Protein AF-A0A2U3QU03-F1 (afdb_monomer_lite)

pLDDT: mean 91.3, std 7.15, range [48.44, 97.31]

Radius of gyration: 18.84 Å; chains: 1; bounding box: 40×28×62 Å

Secondary structure (DSSP, 8-state):
-PPPHHHHHHHHHHHHHHHHHHHHHHHHHHHHHHHHHHHTT-SHHHHHHHHHHHHHHS-S-HHHHHHHHHHHHHHTHHHHHHHHSPPTTSPPPHHHHHHHHHHHHHHHHHHHHHHHHHHHHHH-GGGGS----

Structure (mmCIF, N/CA/C/O backbone):
data_AF-A0A2U3QU03-F1
#
_entry.id   AF-A0A2U3QU03-F1
#
loop_
_atom_site.group_PDB
_atom_site.id
_atom_site.type_symbol
_atom_site.label_atom_id
_atom_site.label_alt_id
_atom_site.label_comp_id
_atom_site.label_asym_id
_atom_site.label_entity_id
_atom_site.label_seq_id
_atom_site.pdbx_PDB_ins_code
_atom_site.Cartn_x
_atom_site.Cartn_y
_atom_site.Cartn_z
_atom_site.occupancy
_atom_site.B_iso_or_equiv
_atom_site.auth_seq_id
_atom_site.auth_comp_id
_atom_site.auth_asym_id
_atom_site.auth_atom_id
_atom_site.pdbx_PDB_model_num
ATOM 1 N N . MET A 1 1 ? 24.160 4.905 -44.444 1.00 53.69 1 MET A N 1
ATOM 2 C CA . MET A 1 1 ? 24.851 3.801 -43.742 1.00 53.69 1 MET A CA 1
ATOM 3 C C . MET A 1 1 ? 23.893 3.229 -42.714 1.00 53.69 1 MET A C 1
ATOM 5 O O . MET A 1 1 ? 23.350 4.000 -41.932 1.00 53.69 1 MET A O 1
ATOM 9 N N . GLY A 1 2 ? 23.596 1.930 -42.777 1.00 71.81 2 GLY A N 1
ATOM 10 C CA . GLY A 1 2 ? 22.715 1.276 -41.806 1.00 71.81 2 GLY A CA 1
ATOM 11 C C . GLY A 1 2 ? 23.407 1.120 -40.452 1.00 71.81 2 GLY A C 1
ATOM 12 O O . GLY A 1 2 ? 24.621 0.933 -40.407 1.00 71.81 2 GLY A O 1
ATOM 13 N N . LYS A 1 3 ? 22.636 1.200 -39.362 1.00 75.81 3 LYS A N 1
ATOM 14 C CA . LYS A 1 3 ? 23.135 0.897 -38.014 1.00 75.81 3 LYS A CA 1
ATOM 15 C C . LYS A 1 3 ? 23.696 -0.520 -37.981 1.00 75.81 3 LYS A C 1
ATOM 17 O O . LYS A 1 3 ? 23.068 -1.436 -38.516 1.00 75.81 3 LYS A O 1
ATOM 22 N N . THR A 1 4 ? 24.833 -0.705 -37.323 1.00 89.25 4 THR A N 1
ATOM 23 C CA . THR A 1 4 ? 25.405 -2.044 -37.137 1.00 89.25 4 THR A CA 1
ATOM 24 C C . THR A 1 4 ? 24.458 -2.909 -36.297 1.00 89.25 4 THR A C 1
ATOM 26 O O . THR A 1 4 ? 23.688 -2.402 -35.477 1.00 89.25 4 THR A O 1
ATOM 29 N N . LEU A 1 5 ? 24.515 -4.235 -36.449 1.00 88.25 5 LEU A N 1
ATOM 30 C CA . LEU A 1 5 ? 23.703 -5.155 -35.638 1.00 88.25 5 LEU A CA 1
ATOM 31 C C . LEU A 1 5 ? 23.894 -4.915 -34.124 1.00 88.25 5 LEU A C 1
ATOM 33 O O . LEU A 1 5 ? 22.950 -5.023 -33.343 1.00 88.25 5 LEU A O 1
ATOM 37 N N . ALA A 1 6 ? 25.104 -4.535 -33.704 1.00 91.25 6 ALA A N 1
ATOM 38 C CA . ALA A 1 6 ? 25.410 -4.190 -32.318 1.00 91.25 6 ALA A CA 1
ATOM 39 C C . ALA A 1 6 ? 24.702 -2.904 -31.847 1.00 91.25 6 ALA A C 1
ATOM 41 O O . ALA A 1 6 ? 24.250 -2.825 -30.704 1.00 91.25 6 ALA A O 1
ATOM 42 N N . GLU A 1 7 ? 24.576 -1.893 -32.706 1.00 91.94 7 GLU A N 1
ATOM 43 C CA . GLU A 1 7 ? 23.822 -0.666 -32.411 1.00 91.94 7 GLU A CA 1
ATOM 44 C C . GLU A 1 7 ? 22.318 -0.923 -32.330 1.00 91.94 7 GLU A C 1
ATOM 46 O O . GLU A 1 7 ? 21.659 -0.403 -31.432 1.00 91.94 7 GLU A O 1
ATOM 51 N N . GLN A 1 8 ? 21.780 -1.767 -33.214 1.00 91.38 8 GLN A N 1
ATOM 52 C CA . GLN A 1 8 ? 20.369 -2.159 -33.175 1.00 91.38 8 GLN A CA 1
ATOM 53 C C . GLN A 1 8 ? 20.030 -2.919 -31.886 1.00 91.38 8 GLN A C 1
ATOM 55 O O . GLN A 1 8 ? 19.049 -2.590 -31.219 1.00 91.38 8 GLN A O 1
ATOM 60 N N . LYS A 1 9 ? 20.877 -3.877 -31.477 1.00 92.31 9 LYS A N 1
ATOM 61 C CA . LYS A 1 9 ? 20.711 -4.616 -30.213 1.00 92.31 9 LYS A CA 1
ATOM 62 C C . LYS A 1 9 ? 20.754 -3.692 -28.994 1.00 92.31 9 LYS A C 1
ATOM 64 O O . LYS A 1 9 ? 19.886 -3.788 -28.130 1.00 92.31 9 LYS A O 1
ATOM 69 N N . ARG A 1 10 ? 21.725 -2.772 -28.932 1.00 94.50 10 ARG A N 1
ATOM 70 C CA . ARG A 1 10 ? 21.825 -1.792 -27.833 1.00 94.50 10 ARG A CA 1
ATOM 71 C C . ARG A 1 10 ? 20.597 -0.890 -27.760 1.00 94.50 10 ARG A C 1
ATOM 73 O O . ARG A 1 10 ? 20.061 -0.691 -26.675 1.00 94.50 10 ARG A O 1
ATOM 80 N N . TYR A 1 11 ? 20.125 -0.404 -28.906 1.00 93.19 11 TYR A N 1
ATOM 81 C CA . TYR A 1 11 ? 18.913 0.407 -28.981 1.00 93.19 11 TYR A CA 1
ATOM 82 C C . TYR A 1 11 ? 17.676 -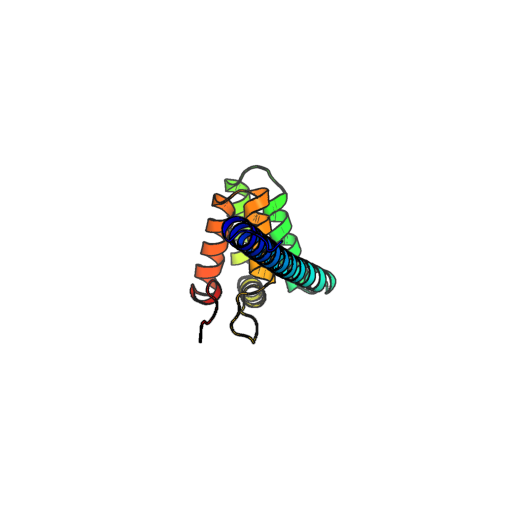0.352 -28.481 1.00 93.19 11 TYR A C 1
ATOM 84 O O . TYR A 1 11 ? 16.913 0.181 -27.680 1.00 93.19 11 TYR A O 1
ATOM 92 N N . TYR A 1 12 ? 17.504 -1.611 -28.886 1.00 93.94 12 TYR A N 1
ATOM 93 C CA . TYR A 1 12 ? 16.378 -2.431 -28.437 1.00 93.94 12 TYR A CA 1
ATOM 94 C C . TYR A 1 12 ? 16.398 -2.685 -26.922 1.00 93.94 12 TYR A C 1
ATOM 96 O O . TYR A 1 12 ? 15.382 -2.511 -26.253 1.00 93.94 12 TYR A O 1
ATOM 104 N N . ILE A 1 13 ? 17.561 -3.034 -26.360 1.00 95.69 13 ILE A N 1
ATOM 105 C CA . ILE A 1 13 ? 17.717 -3.228 -24.909 1.00 95.6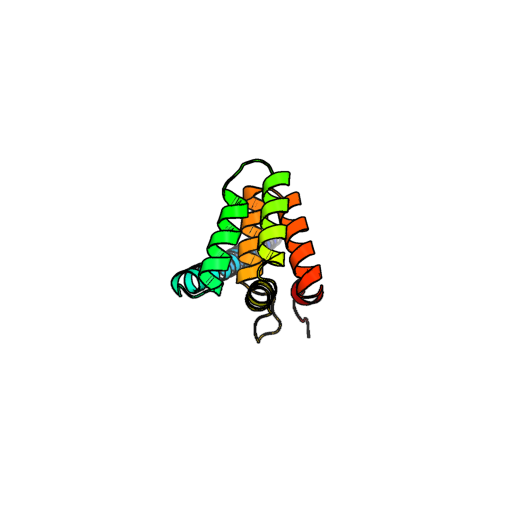9 13 ILE A CA 1
ATOM 106 C C . ILE A 1 13 ? 17.375 -1.940 -24.153 1.00 95.69 13 ILE A C 1
ATOM 108 O O . ILE A 1 13 ? 16.692 -1.988 -23.132 1.00 95.69 13 ILE A O 1
ATOM 112 N N . GLN A 1 14 ? 17.818 -0.787 -24.657 1.00 95.38 14 GLN A N 1
ATOM 113 C CA . GLN A 1 14 ? 17.500 0.507 -24.061 1.00 95.38 14 GLN A CA 1
ATOM 114 C C . GLN A 1 14 ? 15.987 0.777 -24.061 1.00 95.38 14 GLN A C 1
ATOM 116 O O . GLN A 1 14 ? 15.437 1.158 -23.031 1.00 95.38 14 GLN A O 1
ATOM 121 N N . GLN A 1 15 ? 15.297 0.505 -25.173 1.00 94.44 15 GLN A N 1
ATOM 122 C CA . GLN A 1 15 ? 13.840 0.659 -25.258 1.00 94.44 15 GLN A CA 1
ATOM 123 C C . GLN A 1 15 ? 13.090 -0.261 -24.287 1.00 94.44 15 GLN A C 1
ATOM 125 O O . GLN A 1 15 ? 12.129 0.175 -23.653 1.00 94.44 15 GLN A O 1
ATOM 130 N N . GLN A 1 16 ? 13.544 -1.505 -24.120 1.00 94.69 16 GLN A N 1
ATOM 131 C CA . GLN A 1 16 ? 12.972 -2.434 -23.140 1.00 94.69 16 GLN A CA 1
ATOM 132 C C . GLN A 1 16 ? 13.148 -1.920 -21.705 1.00 94.69 16 GLN A C 1
ATOM 134 O O . GLN A 1 16 ? 12.188 -1.891 -20.939 1.00 94.69 16 GLN A O 1
ATOM 139 N N . LYS A 1 17 ? 14.340 -1.417 -21.355 1.00 95.06 17 LYS A N 1
ATOM 140 C CA . LYS A 1 17 ? 14.584 -0.799 -20.040 1.00 95.06 17 LYS A CA 1
ATOM 141 C C . LYS A 1 17 ? 13.663 0.396 -19.793 1.00 95.06 17 LYS A C 1
ATOM 143 O O . LYS A 1 17 ? 13.020 0.468 -18.750 1.00 95.06 17 LYS A O 1
ATOM 148 N N . GLU A 1 18 ? 13.558 1.308 -20.758 1.00 95.19 18 GLU A N 1
ATOM 149 C CA . GLU A 1 18 ? 12.680 2.482 -20.668 1.00 95.19 18 GLU A CA 1
ATOM 150 C C . GLU A 1 18 ? 11.204 2.093 -20.549 1.00 95.19 18 GLU A C 1
ATOM 152 O O . GLU A 1 18 ? 10.445 2.724 -19.813 1.00 95.19 18 GLU A O 1
ATOM 157 N N . TYR A 1 19 ? 10.778 1.052 -21.263 1.00 94.19 19 TYR A N 1
ATOM 158 C CA . TYR A 1 19 ? 9.431 0.513 -21.144 1.00 94.19 19 TYR A CA 1
ATOM 159 C C . TYR A 1 19 ? 9.156 -0.017 -19.733 1.00 94.19 19 TYR A C 1
ATOM 161 O O . TYR A 1 19 ? 8.170 0.402 -19.126 1.00 94.19 19 TYR A O 1
ATOM 169 N N . CYS A 1 20 ? 10.039 -0.855 -19.184 1.00 93.31 20 CYS A N 1
ATOM 170 C CA . CYS A 1 20 ? 9.892 -1.387 -17.828 1.00 93.31 20 CYS A CA 1
ATOM 171 C C . CYS A 1 20 ? 9.841 -0.270 -16.778 1.00 93.31 20 CYS A C 1
ATOM 173 O O . CYS A 1 20 ? 8.950 -0.271 -15.932 1.00 93.31 20 CYS A O 1
ATOM 175 N N . ILE A 1 21 ? 10.722 0.733 -16.881 1.00 93.56 21 ILE A N 1
ATOM 176 C CA . ILE A 1 21 ? 10.722 1.898 -15.981 1.00 93.56 21 ILE A CA 1
ATOM 177 C C . ILE A 1 21 ? 9.382 2.641 -16.052 1.00 93.56 21 ILE A C 1
ATOM 179 O O . ILE A 1 21 ? 8.796 2.958 -15.019 1.00 93.56 21 ILE A O 1
ATOM 183 N N . ARG A 1 22 ? 8.857 2.892 -17.260 1.00 93.75 22 ARG A N 1
ATOM 184 C CA . ARG A 1 22 ? 7.553 3.556 -17.430 1.00 93.75 22 ARG A CA 1
ATOM 185 C C . ARG A 1 22 ? 6.404 2.748 -16.830 1.00 93.75 22 ARG A C 1
ATOM 187 O O . ARG A 1 22 ? 5.471 3.351 -16.307 1.00 93.75 22 ARG A O 1
ATOM 194 N N . GLN A 1 23 ? 6.441 1.418 -16.916 1.00 89.62 23 GLN A N 1
ATOM 195 C CA . GLN A 1 23 ? 5.409 0.574 -16.309 1.00 89.62 23 GLN A CA 1
ATOM 196 C C . GLN A 1 23 ? 5.495 0.581 -14.782 1.00 89.62 23 GLN A C 1
ATOM 198 O O . GLN A 1 23 ? 4.469 0.773 -14.133 1.00 89.62 23 GLN A O 1
ATOM 203 N N . GLN A 1 24 ? 6.702 0.497 -14.217 1.00 88.19 24 GLN A N 1
ATOM 204 C CA . GLN A 1 24 ? 6.901 0.603 -12.772 1.00 88.19 24 GLN A CA 1
ATOM 205 C C . GLN A 1 24 ? 6.381 1.945 -12.238 1.00 88.19 24 GLN A C 1
ATOM 207 O O . GLN A 1 24 ? 5.535 1.978 -11.351 1.00 88.19 24 GLN A O 1
ATOM 212 N N . GLN A 1 25 ? 6.765 3.056 -12.875 1.00 88.94 25 GLN A N 1
ATOM 213 C CA . GLN A 1 25 ? 6.299 4.394 -12.495 1.00 88.94 25 GLN A CA 1
ATOM 214 C C . GLN A 1 25 ? 4.772 4.545 -12.561 1.00 88.94 25 GLN A C 1
ATOM 216 O O . GLN A 1 25 ? 4.184 5.290 -11.774 1.00 88.94 25 GLN A O 1
ATOM 221 N N . ARG A 1 26 ? 4.108 3.871 -13.511 1.00 87.69 26 ARG A N 1
ATOM 222 C CA . ARG A 1 26 ? 2.640 3.856 -13.593 1.00 87.69 26 ARG A CA 1
ATOM 223 C C . ARG A 1 26 ? 2.030 3.069 -12.440 1.00 87.69 26 ARG A C 1
ATOM 225 O O . ARG A 1 26 ? 1.078 3.567 -11.845 1.00 87.69 26 ARG A O 1
ATOM 232 N N . ALA A 1 27 ? 2.567 1.893 -12.124 1.00 86.62 27 ALA A N 1
ATOM 233 C CA . ALA A 1 27 ? 2.104 1.078 -11.004 1.00 86.62 27 ALA A CA 1
ATOM 234 C C . ALA A 1 27 ? 2.260 1.829 -9.671 1.00 86.62 27 ALA A C 1
ATOM 236 O O . ALA A 1 27 ? 1.293 1.961 -8.922 1.00 86.62 27 ALA A O 1
ATOM 237 N N . ASP A 1 28 ? 3.426 2.434 -9.432 1.00 87.88 28 ASP A N 1
ATOM 238 C CA . ASP A 1 28 ? 3.700 3.216 -8.220 1.00 87.88 28 ASP A CA 1
ATOM 239 C C . ASP A 1 28 ? 2.749 4.411 -8.091 1.00 87.88 28 ASP A C 1
ATOM 241 O O . ASP A 1 28 ? 2.203 4.684 -7.017 1.00 87.88 28 ASP A O 1
ATOM 245 N N . ARG A 1 29 ? 2.473 5.101 -9.208 1.00 90.31 29 ARG A N 1
ATOM 246 C CA . ARG A 1 29 ? 1.495 6.193 -9.232 1.00 90.31 29 ARG A CA 1
ATOM 247 C C . ARG A 1 29 ? 0.091 5.695 -8.892 1.00 90.31 29 ARG A C 1
ATOM 249 O O . ARG A 1 29 ? -0.570 6.307 -8.062 1.00 90.31 29 ARG A O 1
ATOM 256 N N . GLN A 1 30 ? -0.350 4.587 -9.484 1.00 88.69 30 GLN A N 1
ATOM 257 C CA . GLN A 1 30 ? -1.673 4.019 -9.210 1.00 88.69 30 GLN A CA 1
ATOM 258 C C . GLN A 1 30 ? -1.835 3.605 -7.742 1.00 88.69 30 GLN A C 1
ATOM 260 O O . GLN A 1 30 ? -2.877 3.884 -7.151 1.00 88.69 30 GLN A O 1
ATOM 265 N N . ARG A 1 31 ? -0.809 2.989 -7.142 1.00 89.94 31 ARG A N 1
ATOM 266 C CA . ARG A 1 31 ? -0.777 2.653 -5.707 1.00 89.94 31 ARG A CA 1
ATOM 267 C C . ARG A 1 31 ? -0.892 3.910 -4.841 1.00 89.94 31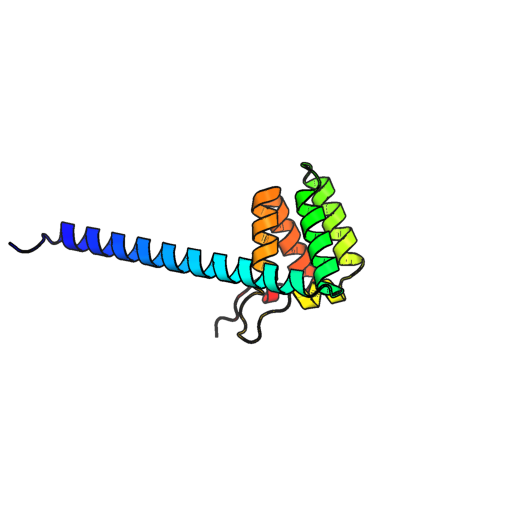 ARG A C 1
ATOM 269 O O . ARG A 1 31 ? -1.762 3.992 -3.974 1.00 89.94 31 ARG A O 1
ATOM 276 N N . SER A 1 32 ? -0.077 4.929 -5.130 1.00 89.94 32 SER A N 1
ATOM 277 C CA . SER A 1 32 ? -0.102 6.215 -4.416 1.00 89.94 32 SER A CA 1
ATOM 278 C C . SER A 1 32 ? -1.459 6.918 -4.522 1.00 89.94 32 SER A C 1
ATOM 280 O O . SER A 1 32 ? -1.983 7.422 -3.525 1.00 89.94 32 SER A O 1
ATOM 282 N N . ASP A 1 33 ? -2.049 6.940 -5.716 1.00 92.06 33 ASP A N 1
ATOM 283 C CA . ASP A 1 33 ? -3.331 7.593 -5.971 1.00 92.06 33 ASP A CA 1
ATOM 284 C C . ASP A 1 33 ? -4.484 6.858 -5.277 1.00 92.06 33 ASP A C 1
ATOM 286 O O . ASP A 1 33 ? -5.337 7.509 -4.671 1.00 92.06 33 ASP A O 1
ATOM 290 N N . ALA A 1 34 ? -4.482 5.519 -5.285 1.00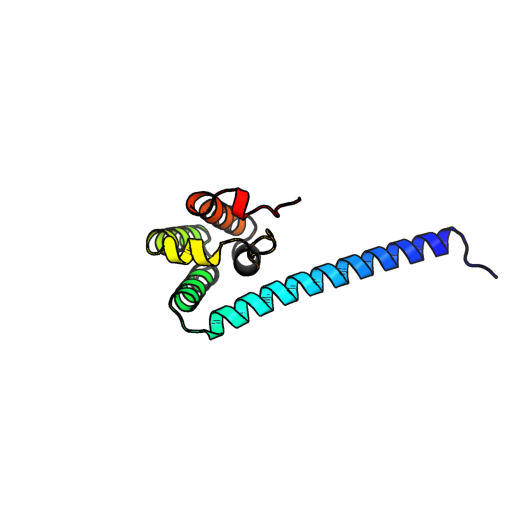 91.81 34 ALA A N 1
ATOM 291 C CA . ALA A 1 34 ? -5.460 4.708 -4.561 1.00 91.81 34 ALA A CA 1
ATOM 292 C C . ALA A 1 34 ? -5.404 4.971 -3.049 1.00 91.81 34 ALA A C 1
ATOM 294 O O . ALA A 1 34 ? -6.438 5.239 -2.426 1.00 91.81 34 ALA A O 1
ATOM 295 N N . LEU A 1 35 ? -4.197 4.982 -2.471 1.00 93.81 35 LEU A N 1
ATOM 296 C CA . LEU A 1 35 ? -3.997 5.291 -1.057 1.00 93.81 35 LEU A CA 1
ATOM 297 C C . LEU A 1 35 ? -4.502 6.702 -0.714 1.00 93.81 35 LEU A C 1
ATOM 299 O O . LEU A 1 35 ? -5.312 6.871 0.199 1.00 93.81 35 LEU A O 1
ATOM 303 N N . LYS A 1 36 ? -4.093 7.724 -1.478 1.00 92.94 36 LYS A N 1
ATOM 304 C CA . LYS A 1 36 ? -4.542 9.115 -1.272 1.00 92.94 36 LYS A CA 1
ATOM 305 C C . LYS A 1 36 ? -6.056 9.254 -1.392 1.00 92.94 36 LYS A C 1
ATOM 307 O O . LYS A 1 36 ? -6.671 9.952 -0.587 1.00 92.94 36 LYS A O 1
ATOM 312 N N . ALA A 1 37 ? -6.661 8.610 -2.387 1.00 93.38 37 ALA A N 1
ATOM 313 C CA . ALA A 1 37 ? -8.104 8.634 -2.581 1.00 93.38 37 ALA A CA 1
ATOM 314 C C . ALA A 1 37 ? -8.836 8.015 -1.386 1.00 93.38 37 ALA A C 1
ATOM 316 O O . ALA A 1 37 ? -9.841 8.571 -0.942 1.00 93.38 37 ALA A O 1
ATOM 317 N N . LYS A 1 38 ? -8.320 6.913 -0.824 1.00 92.88 38 LYS A N 1
ATOM 318 C CA . LYS A 1 38 ? -8.921 6.292 0.359 1.00 92.88 38 LYS A CA 1
ATOM 319 C C . LYS A 1 38 ? -8.787 7.162 1.603 1.00 92.88 38 LYS A C 1
ATOM 321 O O . LYS A 1 38 ? -9.778 7.356 2.301 1.00 92.88 38 LYS A O 1
ATOM 326 N N . LEU A 1 39 ? -7.615 7.748 1.840 1.00 92.94 39 LEU A N 1
ATOM 327 C CA . LEU A 1 39 ? -7.371 8.618 2.997 1.00 92.94 39 LEU A CA 1
ATOM 328 C C . LEU A 1 39 ? -8.266 9.871 3.012 1.00 92.94 39 LEU A C 1
ATOM 330 O O . LEU A 1 39 ? -8.599 10.377 4.078 1.00 92.94 39 LEU A O 1
ATOM 334 N N . ARG A 1 40 ? -8.725 10.346 1.848 1.00 92.69 40 ARG A N 1
ATOM 335 C CA . ARG A 1 40 ? -9.652 11.489 1.751 1.00 92.69 40 ARG A CA 1
ATOM 336 C C . ARG A 1 40 ? -11.093 11.175 2.165 1.00 92.69 40 ARG A C 1
ATOM 338 O O . ARG A 1 40 ? -11.854 12.113 2.377 1.00 92.69 40 ARG A O 1
ATOM 345 N N . LYS A 1 41 ? -11.489 9.899 2.265 1.00 89.75 41 LYS A N 1
ATOM 346 C CA . LYS A 1 41 ? -12.886 9.522 2.555 1.00 89.75 41 LYS A CA 1
ATOM 347 C C . LYS A 1 41 ? -13.316 9.814 3.998 1.00 89.75 41 LYS A C 1
ATOM 349 O O . LYS A 1 41 ? -14.511 9.932 4.238 1.00 89.75 41 LYS A O 1
ATOM 354 N N . ASN A 1 42 ? -12.370 9.950 4.934 1.00 86.50 42 ASN A N 1
ATOM 355 C CA . ASN A 1 42 ? -12.609 10.192 6.368 1.00 86.50 42 ASN A CA 1
ATOM 356 C C . ASN A 1 42 ? -13.614 9.211 7.028 1.00 86.50 42 ASN A C 1
ATOM 358 O O . ASN A 1 42 ? -14.253 9.519 8.037 1.00 86.50 42 ASN A O 1
ATOM 362 N N . ASP A 1 43 ? -13.746 8.017 6.450 1.00 94.00 43 ASP A N 1
ATOM 363 C CA . ASP A 1 43 ? -14.490 6.880 6.986 1.00 94.00 43 ASP A CA 1
ATOM 364 C C . ASP A 1 43 ? -13.626 6.072 7.974 1.00 94.00 43 ASP A C 1
ATOM 366 O O . ASP A 1 43 ? -12.434 6.342 8.159 1.00 94.00 43 ASP A O 1
ATOM 370 N N . ASP A 1 44 ? -14.213 5.075 8.635 1.00 93.69 44 ASP A N 1
ATOM 371 C CA . ASP A 1 44 ? -13.499 4.272 9.636 1.00 93.69 44 ASP A CA 1
ATOM 372 C C . ASP A 1 44 ? -12.310 3.502 9.044 1.00 93.69 44 ASP A C 1
ATOM 374 O O . ASP A 1 44 ? -11.267 3.389 9.689 1.00 93.69 44 ASP A O 1
ATOM 378 N N . GLU A 1 45 ? -12.425 3.058 7.791 1.00 94.50 45 GLU A N 1
ATOM 379 C CA . GLU A 1 45 ? -11.336 2.444 7.029 1.00 94.50 45 GLU A CA 1
ATOM 380 C C . GLU A 1 45 ? -10.167 3.418 6.816 1.00 94.50 45 GLU A C 1
ATOM 382 O O . GLU A 1 45 ? -9.013 3.063 7.043 1.00 94.50 45 GLU A O 1
ATOM 387 N N . SER A 1 46 ? -10.437 4.667 6.434 1.00 94.94 46 SER A N 1
ATOM 388 C CA . SER A 1 46 ? -9.408 5.694 6.241 1.00 94.94 46 SER A CA 1
ATOM 389 C C . SER A 1 46 ? -8.739 6.110 7.556 1.00 94.94 46 SER A C 1
ATOM 391 O O . SER A 1 46 ? -7.523 6.312 7.593 1.00 94.94 46 SER A O 1
ATOM 393 N N . LYS A 1 47 ? -9.498 6.176 8.660 1.00 96.19 47 LYS A N 1
ATOM 394 C CA . LYS A 1 47 ? -8.963 6.451 10.003 1.00 96.19 47 LYS A CA 1
ATOM 395 C C . LYS A 1 47 ? -8.085 5.307 10.490 1.00 96.19 47 LYS A C 1
ATOM 397 O O . LYS A 1 47 ? -7.017 5.557 11.044 1.00 96.19 47 LYS A O 1
ATOM 402 N N . PHE A 1 48 ? -8.519 4.065 10.281 1.00 97.31 48 PHE A N 1
ATOM 403 C CA . PHE A 1 48 ? -7.716 2.881 10.570 1.00 97.31 48 PHE A CA 1
ATOM 404 C C . PHE A 1 48 ? -6.418 2.892 9.758 1.00 97.31 48 PHE A C 1
ATOM 406 O O . PHE A 1 48 ? -5.341 2.768 10.331 1.00 97.31 48 PHE A O 1
ATOM 413 N N . LEU A 1 49 ? -6.506 3.135 8.449 1.00 96.56 49 LEU A N 1
ATOM 414 C CA . LEU A 1 49 ? -5.352 3.179 7.554 1.00 96.56 49 LEU A CA 1
ATOM 415 C C . LEU A 1 49 ? -4.361 4.285 7.936 1.00 96.56 49 LEU A C 1
ATOM 417 O O . LEU A 1 49 ? -3.155 4.062 7.932 1.00 96.56 49 LEU A O 1
ATOM 421 N N . THR A 1 50 ? -4.862 5.455 8.339 1.00 96.50 50 THR A N 1
ATOM 422 C CA . THR A 1 50 ? -4.021 6.540 8.868 1.00 96.50 50 THR A CA 1
ATOM 423 C C . THR A 1 50 ? -3.273 6.097 10.125 1.00 96.50 50 THR A C 1
ATOM 425 O O . THR A 1 50 ? -2.068 6.305 10.223 1.00 96.50 50 THR A O 1
ATOM 428 N N . LYS A 1 51 ? -3.962 5.449 11.074 1.00 96.81 51 LYS A N 1
ATOM 429 C CA . LYS A 1 51 ? -3.327 4.930 12.296 1.00 96.81 51 LYS A CA 1
ATOM 430 C C . LYS A 1 51 ? -2.276 3.870 11.986 1.00 96.81 51 LYS A C 1
ATOM 432 O O . LYS A 1 51 ? -1.204 3.915 12.570 1.00 96.81 51 LYS A O 1
ATOM 437 N N . LEU A 1 52 ? -2.565 2.965 11.056 1.00 96.75 52 LEU A N 1
ATOM 438 C CA . LEU A 1 52 ? -1.635 1.917 10.644 1.00 96.75 52 LEU A CA 1
ATOM 439 C C . LEU A 1 52 ? -0.352 2.506 10.049 1.00 96.75 52 LEU A C 1
ATOM 441 O O . LEU A 1 52 ? 0.744 2.112 10.433 1.00 96.75 52 LEU A O 1
ATOM 445 N N . ILE A 1 53 ? -0.486 3.500 9.168 1.00 95.94 53 ILE A N 1
ATOM 446 C CA . ILE A 1 53 ? 0.660 4.212 8.589 1.00 95.94 53 ILE A CA 1
ATOM 447 C C . ILE A 1 53 ? 1.461 4.940 9.672 1.00 95.94 53 ILE A C 1
ATOM 449 O O . ILE A 1 53 ? 2.689 4.939 9.620 1.00 95.94 53 ILE A O 1
ATOM 453 N N . ASN A 1 54 ? 0.793 5.530 10.661 1.00 95.81 54 ASN A N 1
ATOM 454 C CA . ASN A 1 54 ? 1.480 6.163 11.782 1.00 95.81 54 ASN A CA 1
ATOM 455 C C . ASN A 1 54 ? 2.250 5.128 12.615 1.00 95.81 54 ASN A C 1
ATOM 457 O O . ASN A 1 54 ? 3.429 5.334 12.858 1.00 95.81 54 ASN A O 1
ATOM 461 N N . CYS A 1 55 ? 1.686 3.953 12.920 1.00 95.12 55 CYS A N 1
ATOM 462 C CA . CYS A 1 55 ? 2.433 2.877 13.593 1.00 95.12 55 CYS A CA 1
ATOM 463 C C . CYS A 1 55 ? 3.728 2.490 12.853 1.00 95.12 55 CYS A C 1
ATOM 465 O O . CYS A 1 55 ? 4.729 2.165 13.483 1.00 95.12 55 CYS A O 1
ATOM 467 N N . ILE A 1 56 ? 3.734 2.558 11.518 1.00 94.69 56 ILE A N 1
ATOM 468 C CA . ILE A 1 56 ? 4.918 2.278 10.690 1.00 94.69 56 ILE A CA 1
ATOM 469 C C . ILE A 1 56 ? 5.952 3.424 10.748 1.00 94.69 56 ILE A C 1
ATOM 471 O O . ILE A 1 56 ? 7.160 3.183 10.634 1.00 94.69 56 ILE A O 1
ATOM 475 N N . LYS A 1 57 ? 5.500 4.671 10.932 1.00 92.75 57 LYS A N 1
ATOM 476 C CA . LYS A 1 57 ? 6.320 5.893 10.836 1.00 92.75 57 LYS A CA 1
ATOM 477 C C . LYS A 1 57 ? 6.737 6.507 12.175 1.00 92.75 57 LYS A C 1
ATOM 479 O O . LYS A 1 57 ? 7.731 7.225 12.207 1.00 92.75 57 LYS A O 1
ATOM 484 N N . ASP A 1 58 ? 6.004 6.250 13.254 1.00 84.62 58 ASP A N 1
ATOM 485 C CA . ASP A 1 58 ? 6.065 7.027 14.503 1.00 84.62 58 ASP A CA 1
ATOM 486 C C . ASP A 1 58 ? 7.344 6.799 15.328 1.00 84.62 58 ASP A C 1
ATOM 488 O O . ASP A 1 58 ? 7.672 7.600 16.202 1.00 84.62 58 ASP A O 1
ATOM 492 N N . THR A 1 59 ? 8.085 5.721 15.074 1.00 86.75 59 THR A N 1
ATOM 493 C CA . THR A 1 59 ? 9.316 5.370 15.802 1.00 86.75 59 T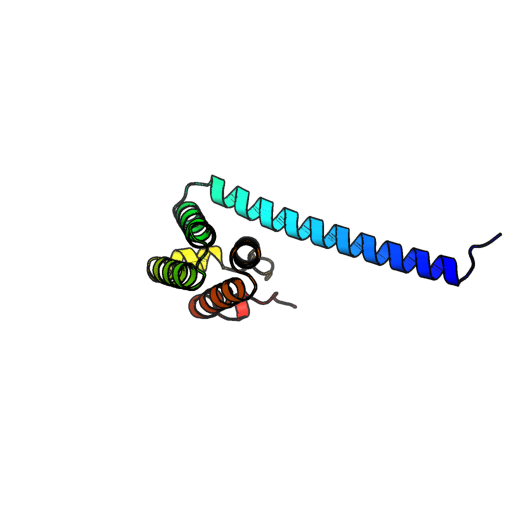HR A CA 1
ATOM 494 C C . THR A 1 59 ? 10.388 4.836 14.852 1.00 86.75 59 THR A C 1
ATOM 496 O O . THR A 1 59 ? 10.097 4.489 13.711 1.00 86.75 59 THR A O 1
ATOM 499 N N . SER A 1 60 ? 11.641 4.765 15.299 1.00 84.81 60 SER A N 1
ATOM 500 C CA . SER A 1 60 ? 12.728 4.097 14.571 1.00 84.81 60 SER A CA 1
ATOM 501 C C . SER A 1 60 ? 12.875 2.613 14.929 1.00 84.81 60 SER A C 1
ATOM 503 O O . SER A 1 60 ? 13.519 1.880 14.188 1.00 84.81 60 SER A O 1
ATOM 505 N N . ASP A 1 61 ? 12.281 2.155 16.035 1.00 93.81 61 ASP A N 1
ATOM 506 C CA . ASP A 1 61 ? 12.418 0.775 16.518 1.00 93.81 61 ASP A CA 1
ATOM 507 C C . ASP A 1 61 ? 11.375 -0.157 15.882 1.00 93.81 61 ASP A C 1
ATOM 509 O O . ASP A 1 61 ? 10.180 -0.081 16.192 1.00 93.81 61 ASP A O 1
ATOM 513 N N . ASN A 1 62 ? 11.837 -1.074 15.029 1.00 93.50 62 ASN A N 1
ATOM 514 C CA . ASN A 1 62 ? 10.995 -2.056 14.345 1.00 93.50 62 ASN A CA 1
ATOM 515 C C . ASN A 1 62 ? 10.209 -2.961 15.304 1.00 93.50 62 ASN A C 1
ATOM 517 O O . ASN A 1 62 ? 9.046 -3.257 15.031 1.00 93.50 62 ASN A O 1
ATOM 521 N N . ALA A 1 63 ? 10.766 -3.351 16.453 1.00 94.69 63 ALA A N 1
ATOM 522 C CA . ALA A 1 63 ? 10.066 -4.215 17.400 1.00 94.69 63 ALA A CA 1
ATOM 523 C C . ALA A 1 63 ? 8.843 -3.513 18.012 1.00 94.69 63 ALA A C 1
ATOM 525 O O . ALA A 1 63 ? 7.828 -4.153 18.304 1.00 94.69 63 ALA A O 1
ATOM 526 N N . ILE A 1 64 ? 8.916 -2.190 18.191 1.00 95.06 64 ILE A N 1
ATOM 527 C CA . ILE A 1 64 ? 7.780 -1.381 18.646 1.00 95.06 64 ILE A CA 1
ATOM 528 C C . ILE A 1 64 ? 6.743 -1.249 17.527 1.00 95.06 64 ILE A C 1
ATOM 530 O O . ILE A 1 64 ? 5.559 -1.474 17.791 1.00 95.06 64 ILE A O 1
ATOM 534 N N . LYS A 1 65 ? 7.168 -0.958 16.287 1.00 95.19 65 LYS A N 1
ATOM 535 C CA . LYS A 1 65 ? 6.265 -0.867 15.122 1.00 95.19 65 LYS A CA 1
ATOM 536 C C . LYS A 1 65 ? 5.454 -2.141 14.946 1.00 95.19 65 LYS A C 1
ATOM 538 O O . LYS A 1 65 ? 4.233 -2.082 14.863 1.00 95.19 65 LYS A O 1
ATOM 543 N N . ILE A 1 66 ? 6.126 -3.292 14.966 1.00 95.50 66 ILE A N 1
ATOM 544 C CA . ILE A 1 66 ? 5.507 -4.612 14.809 1.00 95.50 66 ILE A CA 1
ATOM 545 C C . ILE A 1 66 ? 4.428 -4.831 15.873 1.00 95.50 66 ILE A C 1
ATOM 547 O O . ILE A 1 66 ? 3.283 -5.136 15.547 1.00 95.50 66 ILE A O 1
ATOM 551 N N . LYS A 1 67 ? 4.743 -4.585 17.152 1.00 95.81 67 LYS A N 1
ATOM 552 C CA . LYS A 1 67 ? 3.762 -4.713 18.244 1.00 95.81 67 LYS A CA 1
ATOM 553 C C . LYS A 1 67 ? 2.552 -3.799 18.055 1.00 95.81 67 LYS A C 1
ATOM 555 O O . LYS A 1 67 ? 1.426 -4.213 18.322 1.00 95.81 67 LYS A O 1
ATOM 560 N N . GLN A 1 68 ? 2.775 -2.563 17.611 1.00 95.38 68 GLN A N 1
ATOM 561 C CA . GLN A 1 68 ? 1.699 -1.607 17.358 1.00 95.38 68 GLN A CA 1
ATOM 562 C C . GLN A 1 68 ? 0.825 -2.029 16.173 1.00 95.38 68 GLN A C 1
ATOM 564 O O . GLN A 1 68 ? -0.397 -1.971 16.285 1.00 95.38 68 GLN A O 1
ATOM 569 N N . ILE A 1 69 ? 1.433 -2.497 15.079 1.00 95.62 69 ILE A N 1
ATOM 570 C CA . ILE A 1 69 ? 0.730 -3.030 13.905 1.00 95.62 69 ILE A CA 1
ATOM 571 C C . ILE A 1 69 ? -0.147 -4.212 14.321 1.00 95.62 69 ILE A C 1
ATOM 573 O O . ILE A 1 69 ? -1.350 -4.185 14.065 1.00 95.62 69 ILE A O 1
ATOM 577 N N . HIS A 1 70 ? 0.421 -5.195 15.027 1.00 96.06 70 HIS A N 1
ATOM 578 C CA . HIS A 1 70 ? -0.314 -6.374 15.494 1.00 96.06 70 HIS A CA 1
ATOM 579 C C . HIS A 1 70 ? -1.495 -5.972 16.375 1.00 96.06 70 HIS A C 1
ATOM 581 O O . HIS A 1 70 ? -2.634 -6.337 16.097 1.00 96.06 70 HIS A O 1
ATOM 587 N N . SER A 1 71 ? -1.248 -5.143 17.393 1.00 96.44 71 SER A N 1
ATOM 588 C CA . SER A 1 71 ? -2.297 -4.689 18.307 1.00 96.44 71 SER A CA 1
ATOM 589 C C . SER A 1 71 ? -3.413 -3.924 17.585 1.00 96.44 71 SER A C 1
ATOM 591 O O . SER A 1 71 ? -4.593 -4.106 17.895 1.00 96.44 71 SER A O 1
ATOM 593 N N . LEU A 1 72 ? -3.063 -3.084 16.606 1.00 96.88 72 LEU A N 1
ATOM 594 C CA . LEU A 1 72 ? -4.034 -2.323 15.829 1.00 96.88 72 LEU A CA 1
ATOM 595 C C . LEU A 1 72 ? -4.888 -3.235 14.938 1.00 96.88 72 LEU A C 1
ATOM 597 O O . LEU A 1 72 ? -6.110 -3.065 14.902 1.00 96.88 72 LEU A O 1
ATOM 601 N N . ILE A 1 73 ? -4.263 -4.187 14.238 1.00 96.75 73 ILE A N 1
ATOM 602 C CA . ILE A 1 73 ? -4.948 -5.138 13.352 1.00 96.75 73 ILE A CA 1
ATOM 603 C C . ILE A 1 73 ? -5.877 -6.039 14.162 1.00 96.75 73 ILE A C 1
ATOM 605 O O . ILE A 1 73 ? -7.059 -6.130 13.833 1.00 96.75 73 ILE A O 1
ATOM 609 N N . GLU A 1 74 ? -5.399 -6.629 15.259 1.00 95.50 74 GLU A N 1
ATOM 610 C CA . GLU A 1 74 ? -6.208 -7.493 16.128 1.00 95.50 74 GLU A CA 1
ATOM 611 C C . GLU A 1 74 ? -7.425 -6.759 16.706 1.00 95.50 74 GLU A C 1
ATOM 613 O O . GLU A 1 74 ? -8.510 -7.331 16.809 1.00 95.50 74 GLU A O 1
ATOM 618 N N . GLY A 1 75 ? -7.296 -5.462 17.003 1.00 95.12 75 GLY A N 1
ATOM 619 C CA . GLY A 1 75 ? -8.412 -4.645 17.479 1.00 95.12 75 GLY A CA 1
ATOM 620 C C . GLY A 1 75 ? -9.477 -4.320 16.421 1.00 95.12 75 GLY A C 1
ATOM 621 O O . GLY A 1 75 ? -10.581 -3.900 16.782 1.00 95.12 75 GLY A O 1
ATOM 622 N N . LYS A 1 76 ? -9.169 -4.459 15.121 1.00 96.19 76 LYS A N 1
ATOM 623 C CA . LYS A 1 76 ? -10.037 -4.053 13.994 1.00 96.19 76 LYS A CA 1
ATOM 624 C C . LYS A 1 76 ? -9.876 -4.963 12.766 1.00 96.19 76 LYS A C 1
ATOM 626 O O . LYS A 1 76 ? -9.819 -4.481 11.632 1.00 96.19 76 LYS A O 1
ATOM 631 N N . VAL A 1 77 ? -9.860 -6.277 12.986 1.00 95.69 77 VAL A N 1
ATOM 632 C CA . VAL A 1 77 ? -9.596 -7.282 11.940 1.00 95.69 77 VAL A CA 1
ATOM 633 C C . VAL A 1 77 ? -10.513 -7.122 10.723 1.00 95.69 77 VAL A C 1
ATOM 635 O O . VAL A 1 77 ? -10.034 -7.188 9.596 1.00 95.69 77 VAL A O 1
ATOM 638 N N . ASP A 1 78 ? -11.809 -6.869 10.913 1.00 95.94 78 ASP A N 1
ATOM 639 C CA . ASP A 1 78 ? -12.751 -6.758 9.788 1.00 95.94 78 ASP A CA 1
ATOM 640 C C . ASP A 1 78 ? -12.427 -5.579 8.861 1.00 95.94 78 ASP A C 1
ATOM 642 O O . ASP A 1 78 ? -12.453 -5.715 7.639 1.00 95.94 78 ASP A O 1
ATOM 646 N N . ILE A 1 79 ? -12.044 -4.434 9.436 1.00 95.44 79 ILE A N 1
ATOM 647 C CA . ILE A 1 79 ? -11.628 -3.247 8.676 1.00 95.44 79 ILE A CA 1
ATOM 648 C C . ILE A 1 79 ? -10.333 -3.543 7.915 1.00 95.44 79 ILE A C 1
ATOM 650 O O . ILE A 1 79 ? -10.210 -3.197 6.739 1.00 95.44 79 ILE A O 1
ATOM 654 N N . PHE A 1 80 ? -9.384 -4.216 8.571 1.00 96.38 80 PHE A N 1
ATOM 655 C CA . PHE A 1 80 ? -8.139 -4.640 7.941 1.00 96.38 80 PHE A CA 1
ATOM 656 C C . PHE A 1 80 ? -8.404 -5.557 6.738 1.00 96.38 80 PHE A C 1
ATOM 658 O O . PHE A 1 80 ? -7.935 -5.266 5.639 1.00 96.38 80 PHE A O 1
ATOM 665 N N . LYS A 1 81 ? -9.239 -6.592 6.896 1.00 94.44 81 LYS A N 1
ATOM 666 C CA . LYS A 1 81 ? -9.619 -7.492 5.794 1.00 94.44 81 LYS A CA 1
ATOM 667 C C . LYS A 1 81 ? -10.274 -6.750 4.633 1.00 94.44 81 LYS A C 1
ATOM 669 O O . LYS A 1 81 ? -9.958 -7.037 3.482 1.00 94.44 81 LYS A O 1
ATOM 674 N N . CYS A 1 82 ? -11.161 -5.794 4.912 1.00 92.81 82 CYS A N 1
ATOM 675 C CA . CYS A 1 82 ? -11.793 -4.981 3.870 1.00 92.81 82 CYS A CA 1
ATOM 676 C C . CYS A 1 82 ? -10.767 -4.191 3.045 1.00 92.81 82 CYS A C 1
ATOM 678 O O . CYS A 1 82 ? -10.886 -4.136 1.823 1.00 92.81 82 CYS A O 1
ATOM 680 N N . LEU A 1 83 ? -9.747 -3.619 3.690 1.00 92.88 83 LEU A N 1
ATOM 681 C CA . LEU A 1 83 ? -8.695 -2.843 3.024 1.00 92.88 83 LEU A CA 1
ATOM 682 C C . LEU A 1 83 ? -7.712 -3.707 2.220 1.00 92.88 83 LEU A C 1
ATOM 684 O O . LEU A 1 83 ? -7.240 -3.282 1.161 1.00 92.88 83 LEU A O 1
ATOM 688 N N . MET A 1 84 ? -7.412 -4.911 2.711 1.00 94.12 84 MET A N 1
ATOM 689 C CA . MET A 1 84 ? -6.472 -5.841 2.069 1.00 94.12 84 MET A CA 1
ATOM 690 C C . MET A 1 84 ? -7.138 -6.755 1.037 1.00 94.12 84 MET A C 1
ATOM 692 O O . MET A 1 84 ? -6.467 -7.536 0.365 1.00 94.12 84 MET A O 1
ATOM 696 N N . LYS A 1 85 ? -8.460 -6.657 0.874 1.00 89.69 85 LYS A N 1
ATOM 697 C CA . LYS A 1 85 ? -9.199 -7.443 -0.109 1.00 89.69 85 LYS A CA 1
ATOM 698 C C . LYS A 1 85 ? -8.722 -7.123 -1.526 1.00 89.69 85 LYS A C 1
ATOM 700 O O . LYS A 1 85 ? -8.583 -5.957 -1.891 1.00 89.69 85 LYS A O 1
ATOM 705 N N . LYS A 1 86 ? -8.553 -8.173 -2.333 1.00 87.19 86 LYS A N 1
ATOM 706 C CA . LYS A 1 86 ? -8.273 -8.059 -3.767 1.00 87.19 86 LYS A CA 1
ATOM 707 C C . LYS A 1 86 ? -9.234 -7.119 -4.476 1.00 87.19 86 LYS A C 1
ATOM 709 O O . LYS A 1 86 ? -10.421 -7.029 -4.140 1.00 87.19 86 LYS A O 1
ATOM 714 N N . GLU A 1 87 ? -8.718 -6.482 -5.516 1.00 85.38 87 GLU A N 1
ATOM 715 C CA . GLU A 1 87 ? -9.560 -5.758 -6.452 1.00 85.38 87 GLU A CA 1
ATOM 716 C C . GLU A 1 87 ? -10.460 -6.735 -7.217 1.00 85.38 87 GLU A C 1
ATOM 718 O O . GLU A 1 87 ? -10.165 -7.923 -7.354 1.00 85.38 87 GLU A O 1
ATOM 723 N N . SER A 1 88 ? -11.569 -6.233 -7.760 1.00 82.50 88 SER A N 1
ATOM 724 C CA . SER A 1 88 ? -12.504 -7.043 -8.551 1.00 82.50 88 SER A CA 1
ATOM 725 C C . SER A 1 88 ? -11.867 -7.687 -9.789 1.00 82.50 88 SER A C 1
ATOM 727 O O . SER A 1 88 ? -12.463 -8.579 -10.377 1.00 82.50 88 SER A O 1
ATOM 729 N N . SER A 1 89 ? -10.681 -7.227 -10.196 1.00 79.88 89 SER A N 1
ATOM 730 C CA . SER A 1 89 ? -9.868 -7.798 -11.272 1.00 79.88 89 SER A CA 1
ATOM 731 C C . SER A 1 89 ? -9.069 -9.043 -10.863 1.00 79.88 89 SER A C 1
ATOM 733 O O . SER A 1 89 ? -8.322 -9.548 -11.691 1.00 79.88 89 SER A O 1
ATOM 735 N N . GLY A 1 90 ? -9.140 -9.491 -9.603 1.00 79.06 90 GLY A N 1
ATOM 736 C CA . GLY A 1 90 ? -8.287 -10.568 -9.072 1.00 79.06 90 GLY A CA 1
ATOM 737 C C . GLY A 1 90 ? -6.853 -10.122 -8.749 1.00 79.06 90 GLY A C 1
ATOM 738 O O . GLY A 1 90 ? -6.017 -10.908 -8.289 1.00 79.06 90 GLY A O 1
ATOM 739 N N . SER A 1 91 ? -6.561 -8.835 -8.957 1.00 82.75 91 SER A N 1
ATOM 740 C CA . SER A 1 91 ? -5.277 -8.230 -8.618 1.00 82.75 91 SER A CA 1
ATOM 741 C C . SER A 1 91 ? -5.164 -7.963 -7.120 1.00 82.75 91 SER A C 1
ATOM 743 O O . SER A 1 91 ? -6.161 -7.709 -6.433 1.00 82.75 91 SER A O 1
ATOM 745 N N . VAL A 1 92 ? -3.927 -7.971 -6.634 1.00 85.31 92 VAL A N 1
ATOM 746 C CA . VAL A 1 92 ? -3.586 -7.547 -5.274 1.00 85.31 92 VAL A CA 1
ATOM 747 C C . VAL A 1 92 ? -4.116 -6.132 -4.995 1.00 85.31 92 VAL A C 1
ATOM 749 O O . VAL A 1 92 ? -4.178 -5.278 -5.885 1.00 85.31 92 VAL A O 1
ATOM 752 N N . SER A 1 93 ? -4.533 -5.884 -3.750 1.00 89.50 93 SER A N 1
ATOM 753 C CA . SER A 1 93 ? -5.021 -4.569 -3.326 1.00 89.50 93 SER A CA 1
ATOM 754 C C . SER A 1 93 ? -3.939 -3.506 -3.503 1.00 89.50 93 SER A C 1
ATOM 756 O O . SER A 1 93 ? -2.879 -3.570 -2.885 1.00 89.50 93 SER A O 1
ATOM 758 N N . LYS A 1 94 ? -4.242 -2.445 -4.259 1.00 92.62 94 LYS A N 1
ATOM 759 C CA . LYS A 1 94 ? -3.342 -1.286 -4.383 1.00 92.62 94 LYS A CA 1
ATOM 760 C C . LYS A 1 94 ? -3.070 -0.592 -3.047 1.00 92.62 94 LYS A C 1
ATOM 762 O O . LYS A 1 94 ? -2.050 0.078 -2.916 1.00 92.62 94 LYS A O 1
ATOM 767 N N . ILE A 1 95 ? -3.980 -0.709 -2.074 1.00 93.69 95 ILE A N 1
ATOM 768 C CA . ILE A 1 95 ? -3.767 -0.166 -0.726 1.00 93.69 95 ILE A CA 1
ATOM 769 C C . ILE A 1 95 ? -2.796 -1.038 0.055 1.00 93.69 95 ILE A C 1
ATOM 771 O O . ILE A 1 95 ? -1.911 -0.489 0.702 1.00 93.69 95 ILE A O 1
ATOM 775 N N . MET A 1 96 ? -2.933 -2.361 -0.034 1.00 94.38 96 MET A N 1
ATOM 776 C CA . MET A 1 96 ? -1.983 -3.295 0.568 1.00 94.38 96 MET A CA 1
ATOM 777 C C . MET A 1 96 ? -0.573 -3.048 0.030 1.00 94.38 96 MET A C 1
ATOM 779 O O . MET A 1 96 ? 0.318 -2.761 0.821 1.00 94.38 96 MET A O 1
ATOM 783 N N . ASP A 1 97 ? -0.412 -3.023 -1.298 1.00 92.75 97 ASP A N 1
ATOM 784 C CA . ASP A 1 97 ? 0.858 -2.708 -1.968 1.00 92.75 97 ASP A CA 1
ATOM 785 C C . ASP A 1 97 ? 1.448 -1.370 -1.495 1.00 92.75 97 ASP A C 1
ATOM 787 O O . ASP A 1 97 ? 2.656 -1.230 -1.322 1.00 92.75 97 ASP A O 1
ATOM 791 N N . ALA A 1 98 ? 0.604 -0.349 -1.310 1.00 94.44 98 ALA A N 1
ATOM 792 C CA . ALA A 1 98 ? 1.064 0.961 -0.869 1.00 94.44 98 ALA A CA 1
ATOM 793 C C . ALA A 1 98 ? 1.521 0.961 0.599 1.00 94.44 98 ALA A C 1
ATOM 795 O O . ALA A 1 98 ? 2.481 1.652 0.930 1.00 94.44 98 ALA A O 1
ATOM 796 N N . VAL A 1 99 ? 0.833 0.229 1.481 1.00 95.25 99 VAL A N 1
ATOM 797 C CA . VAL A 1 99 ? 1.217 0.110 2.897 1.00 95.25 99 VAL A CA 1
ATOM 798 C C . VAL A 1 99 ? 2.489 -0.715 3.042 1.00 95.25 99 VAL A C 1
ATOM 800 O O . VAL A 1 99 ? 3.366 -0.317 3.803 1.00 95.25 99 VAL A O 1
ATOM 803 N N . ASP A 1 100 ? 2.613 -1.801 2.284 1.00 95.06 100 ASP A N 1
ATOM 804 C CA . ASP A 1 100 ? 3.804 -2.644 2.275 1.00 95.06 100 ASP A CA 1
ATOM 805 C C . ASP A 1 100 ? 5.046 -1.870 1.806 1.00 95.06 100 ASP A C 1
ATOM 807 O O . ASP A 1 100 ? 6.056 -1.833 2.505 1.00 95.06 100 ASP A O 1
ATOM 811 N N . ALA A 1 101 ? 4.929 -1.097 0.720 1.00 94.12 101 ALA A N 1
ATOM 812 C CA . ALA A 1 101 ? 6.009 -0.218 0.268 1.00 94.12 101 ALA A CA 1
ATOM 813 C C . ALA A 1 101 ? 6.419 0.824 1.331 1.00 94.12 101 ALA A C 1
ATOM 815 O O . ALA A 1 101 ? 7.600 1.132 1.483 1.00 94.12 101 ALA A O 1
ATOM 816 N N . ILE A 1 102 ? 5.460 1.361 2.100 1.00 94.75 102 ILE A N 1
ATOM 817 C CA . ILE A 1 102 ? 5.760 2.269 3.221 1.00 94.75 102 ILE A CA 1
ATOM 818 C C . ILE A 1 102 ? 6.469 1.517 4.358 1.00 94.75 102 ILE A C 1
ATOM 820 O O . ILE A 1 102 ? 7.372 2.077 4.984 1.00 94.75 102 ILE A O 1
ATOM 824 N N . ALA A 1 103 ? 6.068 0.277 4.648 1.00 95.00 103 ALA A N 1
ATOM 825 C CA . ALA A 1 103 ? 6.715 -0.564 5.649 1.00 95.00 103 ALA A CA 1
ATOM 826 C C . ALA A 1 103 ? 8.169 -0.864 5.267 1.00 95.00 103 ALA A C 1
ATOM 828 O O . ALA A 1 103 ? 9.058 -0.673 6.099 1.00 95.00 103 ALA A O 1
ATOM 829 N N . GLU A 1 104 ? 8.422 -1.225 4.008 1.00 94.44 104 GLU A N 1
ATOM 830 C CA . GLU A 1 104 ? 9.772 -1.440 3.490 1.00 94.44 104 GLU A CA 1
ATOM 831 C C . GLU A 1 104 ? 10.622 -0.159 3.562 1.00 94.44 104 GLU A C 1
ATOM 833 O O . GLU A 1 104 ? 11.758 -0.196 4.031 1.00 94.44 104 GLU A O 1
ATOM 838 N N . GLU A 1 105 ? 10.071 1.003 3.196 1.00 93.94 105 GLU A N 1
ATOM 839 C CA . GLU A 1 105 ? 10.788 2.284 3.272 1.00 93.94 105 GLU A CA 1
ATOM 840 C C . GLU A 1 105 ? 11.143 2.680 4.720 1.00 93.94 105 GLU A C 1
ATOM 842 O O . GLU A 1 105 ? 12.229 3.199 4.981 1.00 93.94 105 GLU A O 1
ATOM 847 N N . CYS A 1 106 ? 10.241 2.439 5.678 1.00 92.69 106 CYS A N 1
ATOM 848 C CA . CYS A 1 106 ? 10.394 2.919 7.056 1.00 92.69 106 CYS A CA 1
ATOM 849 C C . CYS A 1 106 ? 11.067 1.915 8.002 1.00 92.69 106 CYS A C 1
ATOM 851 O O . CYS A 1 106 ? 11.547 2.314 9.066 1.00 92.69 106 CYS A O 1
ATOM 853 N N . GLY A 1 107 ? 11.028 0.623 7.688 1.00 89.94 107 GLY A N 1
ATOM 854 C CA . GLY A 1 107 ? 11.522 -0.452 8.553 1.00 89.94 107 GLY A CA 1
ATOM 855 C C . GLY A 1 107 ? 12.303 -1.535 7.815 1.00 89.94 107 GLY A C 1
ATOM 856 O O . GLY A 1 107 ? 12.726 -2.505 8.442 1.00 89.94 107 GLY A O 1
ATOM 857 N N . GLY A 1 108 ? 12.525 -1.377 6.509 1.00 93.81 108 GLY A N 1
ATOM 858 C CA . GLY A 1 108 ? 13.184 -2.368 5.671 1.00 93.81 108 GLY A CA 1
ATOM 859 C C . GLY A 1 108 ? 12.330 -3.613 5.435 1.00 93.81 108 GLY A C 1
ATOM 860 O O . GLY A 1 108 ? 11.166 -3.703 5.831 1.00 93.81 108 GLY A O 1
ATOM 861 N N . VAL A 1 109 ? 12.965 -4.612 4.822 1.00 94.19 109 VAL A N 1
ATOM 862 C CA . VAL A 1 109 ? 12.353 -5.908 4.488 1.00 94.19 109 VAL A CA 1
ATOM 863 C C . VAL A 1 109 ? 11.742 -6.592 5.715 1.00 94.19 109 VAL A C 1
ATOM 865 O O . VAL A 1 109 ? 10.722 -7.257 5.595 1.00 94.19 109 VAL A O 1
ATOM 868 N N . GLU A 1 110 ? 12.324 -6.411 6.904 1.00 94.69 110 GLU A N 1
ATOM 869 C CA . GLU A 1 110 ? 11.798 -6.985 8.150 1.00 94.69 110 GLU A CA 1
ATOM 870 C C . GLU A 1 110 ? 10.346 -6.563 8.412 1.00 94.69 110 GLU A C 1
ATOM 872 O O . GLU A 1 110 ? 9.495 -7.406 8.696 1.00 94.69 110 GLU A O 1
ATOM 877 N N . LEU A 1 111 ? 10.056 -5.264 8.295 1.00 94.12 111 LEU A N 1
ATOM 878 C CA . LEU A 1 111 ? 8.733 -4.733 8.605 1.00 94.12 111 LEU A CA 1
ATOM 879 C C . LEU A 1 111 ? 7.712 -5.063 7.512 1.00 94.12 111 LEU A C 1
ATOM 881 O O . LEU A 1 111 ? 6.559 -5.345 7.833 1.00 94.12 111 LEU A O 1
ATOM 885 N N . SER A 1 112 ? 8.142 -5.057 6.247 1.00 96.00 112 SER A N 1
ATOM 886 C CA . SER A 1 112 ? 7.326 -5.512 5.112 1.00 96.00 112 SER A CA 1
ATOM 887 C C . SER A 1 112 ? 6.918 -6.979 5.285 1.00 96.00 112 SER A C 1
ATOM 889 O O . SER A 1 112 ? 5.730 -7.291 5.311 1.00 96.00 112 SER A O 1
ATOM 891 N N . VAL A 1 113 ? 7.871 -7.872 5.574 1.00 95.94 113 VAL A N 1
ATOM 892 C CA . VAL A 1 113 ? 7.588 -9.299 5.801 1.00 95.94 113 VAL A CA 1
ATOM 893 C C . VAL A 1 113 ? 6.613 -9.510 6.959 1.00 95.94 113 VAL A C 1
ATOM 895 O O . VAL A 1 113 ? 5.730 -10.364 6.879 1.00 95.94 113 VAL A O 1
ATOM 898 N N . GLU A 1 114 ? 6.749 -8.763 8.053 1.00 96.38 114 GLU A N 1
ATOM 899 C CA . GLU A 1 114 ? 5.824 -8.900 9.179 1.00 96.38 114 GLU A CA 1
ATOM 900 C C . GLU A 1 114 ? 4.418 -8.384 8.839 1.00 96.38 114 GLU A C 1
ATOM 902 O O . GLU A 1 114 ? 3.418 -9.008 9.199 1.00 96.38 114 GLU A O 1
ATOM 907 N N . PHE A 1 115 ? 4.324 -7.300 8.068 1.00 96.38 115 PHE A N 1
ATOM 908 C CA . PHE A 1 115 ? 3.051 -6.830 7.535 1.00 96.38 115 PHE A CA 1
ATOM 909 C C . PHE A 1 115 ? 2.396 -7.877 6.618 1.00 96.38 115 PHE A C 1
ATOM 911 O O . PHE A 1 115 ? 1.222 -8.206 6.807 1.00 96.38 115 PHE A O 1
ATOM 918 N N . GLU A 1 116 ? 3.147 -8.471 5.687 1.00 95.56 116 GLU A N 1
ATOM 919 C CA . GLU A 1 116 ? 2.662 -9.548 4.815 1.00 95.56 116 GLU A CA 1
ATOM 920 C C . GLU A 1 116 ? 2.190 -10.777 5.606 1.00 95.56 116 GLU A C 1
ATOM 922 O O . GLU A 1 116 ? 1.188 -11.403 5.242 1.00 95.56 116 GLU A O 1
ATOM 927 N N . LYS A 1 117 ? 2.857 -11.123 6.717 1.00 96.00 117 LYS A N 1
ATOM 928 C CA . LYS A 1 117 ? 2.399 -12.203 7.606 1.00 96.00 117 LYS A CA 1
ATOM 929 C C . LYS A 1 117 ? 1.035 -11.901 8.206 1.00 96.00 117 LYS A C 1
ATOM 931 O O . LYS A 1 117 ? 0.186 -12.790 8.219 1.00 96.00 117 LYS A O 1
ATOM 936 N N . GLU A 1 118 ? 0.793 -10.678 8.669 1.00 96.25 118 GLU A N 1
ATOM 937 C CA . GLU A 1 118 ? -0.517 -10.290 9.201 1.00 96.25 118 GLU A CA 1
ATOM 938 C C . GLU A 1 118 ? -1.592 -10.278 8.103 1.00 96.25 118 GLU A C 1
ATOM 940 O O . GLU A 1 118 ? -2.707 -10.767 8.320 1.00 96.25 118 GLU A O 1
ATOM 945 N N . VAL A 1 119 ? -1.255 -9.825 6.887 1.00 95.25 119 VAL A N 1
ATOM 946 C CA . VAL A 1 119 ? -2.142 -9.954 5.718 1.00 95.25 119 VAL A CA 1
ATOM 947 C C . VAL A 1 119 ? -2.481 -11.423 5.470 1.00 95.25 119 VAL A C 1
ATOM 949 O O . VAL A 1 119 ? -3.656 -11.774 5.396 1.00 95.25 119 VAL A O 1
ATOM 952 N N . SER A 1 120 ? -1.482 -12.300 5.404 1.00 93.94 120 SER A N 1
ATOM 953 C CA . SER A 1 120 ? -1.665 -13.735 5.174 1.00 93.94 120 SER A CA 1
ATOM 954 C C . SER A 1 120 ? -2.497 -14.403 6.277 1.00 93.94 120 SER A C 1
ATOM 956 O O . SER A 1 120 ? -3.444 -15.136 5.992 1.00 93.94 120 SER A O 1
ATOM 958 N N . LYS A 1 121 ? -2.213 -14.091 7.543 1.00 95.56 121 LYS A N 1
ATOM 959 C CA . LYS A 1 121 ? -2.913 -14.609 8.728 1.00 95.56 121 LYS A CA 1
ATOM 960 C C . LYS A 1 121 ? -4.396 -14.246 8.731 1.00 95.56 121 LYS A C 1
ATOM 962 O O . LYS A 1 121 ? -5.232 -15.082 9.072 1.00 95.56 121 LYS A O 1
ATOM 967 N N . HIS A 1 122 ? -4.743 -13.015 8.356 1.00 94.19 122 HIS A N 1
ATOM 968 C CA . HIS A 1 122 ? -6.119 -12.526 8.460 1.00 94.19 122 HIS A CA 1
ATOM 969 C C . HIS A 1 122 ? -6.910 -12.594 7.144 1.00 94.19 122 HIS A C 1
ATOM 971 O O . HIS A 1 122 ? -8.134 -12.762 7.181 1.00 94.19 122 HIS A O 1
ATOM 977 N N . CYS A 1 123 ? -6.237 -12.498 5.998 1.00 91.38 123 CYS A N 1
ATOM 978 C CA . CYS A 1 123 ? -6.840 -12.419 4.662 1.00 91.38 123 CYS A CA 1
ATOM 979 C C . CYS A 1 123 ? -6.533 -13.641 3.781 1.00 91.38 123 CYS A C 1
ATOM 981 O O . CYS A 1 123 ? -7.176 -13.812 2.747 1.00 91.38 123 CYS A O 1
ATOM 983 N N . GLY A 1 124 ? -5.607 -14.508 4.203 1.00 90.12 124 GLY A N 1
ATOM 984 C CA . GLY A 1 124 ? -5.134 -15.666 3.447 1.00 90.12 124 GLY A CA 1
ATOM 985 C C . GLY A 1 124 ? -3.980 -15.327 2.501 1.00 90.12 124 GLY A C 1
ATOM 986 O O . GLY A 1 124 ? -3.882 -14.213 1.992 1.00 90.12 124 GLY A O 1
ATOM 987 N N . ILE A 1 125 ? -3.128 -16.319 2.213 1.00 87.69 125 ILE A N 1
ATOM 988 C CA . ILE A 1 125 ? -1.986 -16.184 1.284 1.00 87.69 125 ILE A CA 1
ATOM 989 C C . ILE A 1 125 ? -2.441 -15.711 -0.103 1.00 87.69 125 ILE A C 1
ATOM 991 O O . ILE A 1 125 ? -1.724 -14.973 -0.773 1.00 87.69 125 ILE A O 1
ATOM 995 N N . SER A 1 126 ? -3.650 -16.088 -0.532 1.00 86.31 126 SER A N 1
ATOM 996 C CA . SER A 1 126 ? -4.195 -15.660 -1.821 1.00 86.31 126 SER A CA 1
ATOM 997 C C . SER A 1 126 ? -4.299 -14.141 -1.948 1.00 86.31 126 SER A C 1
ATOM 999 O O . SER A 1 126 ? -4.170 -13.647 -3.059 1.00 86.31 126 SER A O 1
ATOM 1001 N N . ALA A 1 127 ? -4.460 -13.387 -0.853 1.00 85.38 127 ALA A N 1
ATOM 1002 C CA . ALA A 1 127 ? -4.498 -11.924 -0.884 1.00 85.38 127 ALA A CA 1
ATOM 1003 C C . ALA A 1 127 ? -3.181 -11.289 -1.376 1.00 85.38 127 ALA A C 1
ATOM 1005 O O . ALA A 1 127 ? -3.215 -10.193 -1.931 1.00 85.38 127 ALA A O 1
ATOM 1006 N N . LEU A 1 128 ? -2.052 -11.993 -1.220 1.00 86.38 128 LEU A N 1
ATOM 1007 C CA . LEU A 1 128 ? -0.712 -11.545 -1.623 1.00 86.38 128 LEU A CA 1
ATOM 1008 C C . LEU A 1 128 ? -0.380 -11.857 -3.089 1.00 86.38 128 LEU A C 1
ATOM 1010 O O . LEU A 1 128 ? 0.602 -11.356 -3.629 1.00 86.38 128 LEU A O 1
ATOM 1014 N N . LEU A 1 129 ? -1.165 -12.713 -3.742 1.00 85.81 129 LEU A N 1
ATOM 1015 C CA . LEU A 1 129 ? -0.881 -13.195 -5.091 1.00 85.81 129 LEU A CA 1
ATOM 1016 C C . LEU A 1 129 ? -1.863 -12.578 -6.082 1.00 85.81 129 LEU A C 1
ATOM 1018 O O . LEU A 1 129 ? -3.045 -12.455 -5.781 1.00 85.81 129 LEU A O 1
ATOM 1022 N N . ASN A 1 130 ? -1.416 -12.239 -7.290 1.00 82.00 130 ASN A N 1
ATOM 1023 C CA . ASN A 1 130 ? -2.356 -11.955 -8.377 1.00 82.00 130 ASN A CA 1
ATOM 1024 C C . ASN A 1 130 ? -3.047 -13.261 -8.792 1.00 82.00 130 ASN A C 1
ATOM 1026 O O . ASN A 1 130 ? -2.383 -14.295 -8.873 1.00 82.00 130 ASN A O 1
ATOM 1030 N N . ASP A 1 131 ? -4.355 -13.215 -9.057 1.00 78.19 131 ASP A N 1
ATOM 1031 C CA . ASP A 1 131 ? -5.036 -14.318 -9.740 1.00 78.19 131 ASP A CA 1
ATOM 1032 C C . ASP A 1 131 ? -4.533 -14.314 -11.187 1.00 78.19 131 ASP A C 1
ATOM 1034 O O . ASP A 1 131 ? -4.963 -13.511 -12.012 1.00 78.19 131 ASP A O 1
ATOM 1038 N N . TRP A 1 132 ? -3.513 -15.122 -11.461 1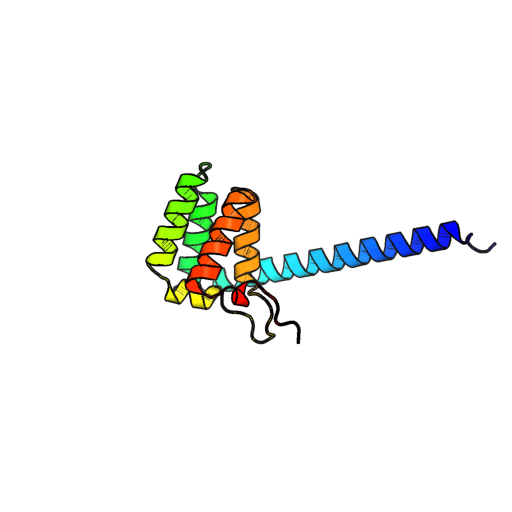.00 66.75 132 TRP A N 1
ATOM 1039 C CA . TRP A 1 132 ? -3.114 -15.438 -12.826 1.00 66.75 132 TRP A CA 1
ATOM 1040 C C . TRP A 1 132 ? -4.067 -16.527 -13.327 1.00 66.75 132 TRP A C 1
ATOM 1042 O O . TRP A 1 132 ? -3.760 -17.708 -13.185 1.00 66.75 132 TRP A O 1
ATOM 1052 N N . ASP A 1 133 ? -5.222 -16.110 -13.849 1.00 48.44 133 ASP A N 1
ATOM 1053 C CA . ASP A 1 133 ? -5.990 -16.886 -14.835 1.00 48.44 133 ASP A CA 1
ATOM 1054 C C . ASP A 1 133 ? -5.546 -16.482 -16.252 1.00 48.44 133 ASP A C 1
ATOM 1056 O O . ASP A 1 133 ? -5.488 -15.259 -16.536 1.00 48.44 133 ASP A O 1
#

Foldseek 3Di:
DDDDPVRVVVVVVVVVVVVVVVVVVVLLVVLVVLLVVLCVVPDPLNVLLVQLLCLLAVDLDLVSSLVSNVVSCVVPVVSVLVQLDDDPQQHARSPLVNSLVSNCVRPNPVRSVSSLVSCCVRNNPSNVDRPPD

Sequence (133 aa):
MGKTLAEQKRYYIQQQKEYCIRQQQRADRQRSDALKAKLRKNDDESKFLTKLINCIKDTSDNAIKIKQIHSLIEGKVDIFKCLMKKESSGSVSKIMDAVDAIAEECGGVELSVEFEKEVSKHCGISALLNDWD

Organism: Orientia tsutsugamushi (NCBI:txid784)